Protein AF-A0A6C0LPF1-F1 (afdb_monomer_lite)

Foldseek 3Di:
DDDDDPPPDDDPVRVVVVLVVVVVVVVVCVVVVPPDDDDDDPVCVVVVVPVVPPD

Sequence (55 aa):
MKHNPPVKELDDTMKDLLRNINRCCMKISEQQNLNCEFKKLDFLEAEGFYDDKKN

Structure (mmCIF, N/CA/C/O backbone):
data_AF-A0A6C0LPF1-F1
#
_entry.id   AF-A0A6C0LPF1-F1
#
loop_
_atom_site.group_PDB
_atom_site.id
_atom_site.type_symbol
_atom_site.label_atom_id
_atom_site.label_alt_id
_atom_site.label_comp_id
_atom_site.label_asym_id
_atom_site.label_entity_id
_atom_site.label_seq_id
_atom_site.pdbx_PDB_ins_code
_atom_site.Cartn_x
_atom_site.Cartn_y
_atom_site.Cartn_z
_atom_site.occupancy
_atom_site.B_iso_or_equiv
_atom_site.auth_seq_id
_atom_site.auth_comp_id
_atom_site.auth_asym_id
_atom_site.auth_atom_id
_atom_site.pdbx_PDB_model_num
ATOM 1 N N . MET A 1 1 ? -0.520 15.168 -31.242 1.00 40.56 1 MET A N 1
ATOM 2 C CA . MET A 1 1 ? 0.074 14.053 -30.473 1.00 40.56 1 MET A CA 1
ATOM 3 C C . MET A 1 1 ? 0.136 14.477 -29.014 1.00 40.56 1 MET A C 1
ATOM 5 O O . MET A 1 1 ? 0.737 15.505 -28.733 1.00 40.56 1 MET A O 1
ATOM 9 N N . LYS A 1 2 ? -0.562 13.780 -28.109 1.00 48.78 2 LYS A N 1
ATOM 10 C CA . LYS A 1 2 ? -0.514 14.088 -26.673 1.00 48.78 2 LYS A CA 1
ATOM 11 C C . LYS A 1 2 ? 0.825 13.565 -26.143 1.00 48.78 2 LYS A C 1
ATOM 13 O O . LYS A 1 2 ? 1.062 12.365 -26.212 1.00 48.78 2 LYS A O 1
ATOM 18 N N . HIS A 1 3 ? 1.712 14.458 -25.711 1.00 44.09 3 HIS A N 1
ATOM 19 C CA . HIS A 1 3 ? 2.929 14.074 -24.998 1.00 44.09 3 HIS A CA 1
ATOM 20 C C . HIS A 1 3 ? 2.499 13.495 -23.647 1.00 44.09 3 HIS A C 1
ATOM 22 O O . HIS A 1 3 ? 2.128 14.251 -22.753 1.00 44.09 3 HIS A O 1
ATOM 28 N N . ASN A 1 4 ? 2.504 12.170 -23.507 1.00 55.31 4 ASN A N 1
ATOM 29 C CA . ASN A 1 4 ? 2.530 11.573 -22.178 1.00 55.31 4 ASN A CA 1
ATOM 30 C C . ASN A 1 4 ? 3.948 11.794 -21.639 1.00 55.31 4 ASN A C 1
ATOM 32 O O . ASN A 1 4 ? 4.896 11.340 -22.286 1.00 55.31 4 ASN A O 1
ATOM 36 N N . PRO A 1 5 ? 4.130 12.519 -20.521 1.00 58.19 5 PRO A N 1
ATOM 37 C CA . PRO A 1 5 ? 5.444 12.617 -19.909 1.00 58.19 5 PRO A CA 1
ATOM 38 C C . PRO A 1 5 ? 5.929 11.202 -19.560 1.00 58.19 5 PRO A C 1
ATOM 40 O O . PRO A 1 5 ? 5.106 10.362 -19.178 1.00 58.19 5 PRO A O 1
ATOM 43 N N . PRO A 1 6 ? 7.234 10.910 -19.704 1.00 57.09 6 PRO A N 1
ATOM 44 C CA . PRO A 1 6 ? 7.779 9.636 -19.267 1.00 57.09 6 PRO A CA 1
ATOM 45 C C . PRO A 1 6 ? 7.431 9.455 -17.791 1.00 57.09 6 PRO A C 1
ATOM 47 O O . PRO A 1 6 ? 7.657 10.359 -16.981 1.00 57.09 6 PRO A O 1
ATOM 50 N N . VAL A 1 7 ? 6.836 8.310 -17.457 1.00 63.16 7 VAL A N 1
ATOM 51 C CA . VAL A 1 7 ? 6.629 7.913 -16.066 1.00 63.16 7 VAL A CA 1
ATOM 52 C C . VAL A 1 7 ? 8.027 7.832 -15.466 1.00 63.16 7 VAL A C 1
ATOM 54 O O . VAL A 1 7 ? 8.785 6.926 -15.798 1.00 63.16 7 VAL A O 1
ATOM 57 N N . LYS A 1 8 ? 8.422 8.835 -14.672 1.00 69.81 8 LYS A N 1
ATOM 58 C CA . LYS A 1 8 ? 9.656 8.747 -13.893 1.00 69.81 8 LYS A CA 1
ATOM 59 C C . LYS A 1 8 ? 9.486 7.536 -12.991 1.00 69.81 8 LYS A C 1
ATOM 61 O O . LYS A 1 8 ? 8.597 7.542 -12.138 1.00 69.81 8 LYS A O 1
ATOM 66 N N . GLU A 1 9 ? 10.295 6.507 -13.213 1.00 77.75 9 GLU A N 1
ATOM 67 C CA . GLU A 1 9 ? 10.393 5.418 -12.255 1.00 77.75 9 GLU A CA 1
ATOM 68 C C . GLU A 1 9 ? 10.739 6.019 -10.892 1.00 77.75 9 GLU A C 1
ATOM 70 O O . GLU A 1 9 ? 11.588 6.908 -10.784 1.00 77.75 9 GLU A O 1
ATOM 75 N N . LEU A 1 10 ? 10.008 5.590 -9.866 1.00 83.00 10 LEU A N 1
ATOM 76 C CA . LEU A 1 10 ? 10.284 6.008 -8.501 1.00 83.00 10 LEU A CA 1
ATOM 77 C C . LEU A 1 10 ? 11.647 5.448 -8.100 1.00 83.00 10 LEU A C 1
ATOM 79 O O . LEU A 1 10 ? 11.876 4.243 -8.232 1.00 83.00 10 LEU A O 1
ATOM 83 N N . ASP A 1 11 ? 12.522 6.309 -7.590 1.00 89.81 11 ASP A N 1
ATOM 84 C CA . ASP A 1 11 ? 13.736 5.851 -6.928 1.00 89.81 11 ASP A CA 1
ATOM 85 C C . ASP A 1 11 ? 13.393 5.066 -5.650 1.00 89.81 11 ASP A C 1
ATOM 87 O O . ASP A 1 11 ? 12.294 5.175 -5.088 1.00 89.81 11 ASP A O 1
ATOM 91 N N . ASP A 1 12 ? 14.339 4.249 -5.193 1.00 91.19 12 ASP A N 1
ATOM 92 C CA . ASP A 1 12 ? 14.119 3.350 -4.058 1.00 91.19 12 ASP A CA 1
ATOM 93 C C . ASP A 1 12 ? 13.849 4.111 -2.754 1.00 91.19 12 ASP A C 1
ATOM 95 O O . ASP A 1 12 ? 13.054 3.664 -1.930 1.00 91.19 12 ASP A O 1
ATOM 99 N N . THR A 1 13 ? 14.414 5.314 -2.596 1.00 94.00 13 THR A N 1
ATOM 100 C CA . THR A 1 13 ? 14.173 6.153 -1.411 1.00 94.00 13 THR A CA 1
ATOM 101 C C . THR A 1 13 ? 12.714 6.603 -1.350 1.00 94.00 13 THR A C 1
ATOM 103 O O . THR A 1 13 ? 12.076 6.555 -0.296 1.00 94.00 13 THR A O 1
ATOM 106 N N . MET A 1 14 ? 12.150 7.004 -2.489 1.00 93.44 14 MET A N 1
ATOM 107 C CA . MET A 1 14 ? 10.749 7.388 -2.597 1.00 93.44 14 MET A CA 1
ATOM 108 C C . MET A 1 14 ? 9.823 6.183 -2.405 1.00 93.44 14 MET A C 1
ATOM 110 O O . MET A 1 14 ? 8.808 6.298 -1.715 1.00 93.44 14 MET A O 1
ATOM 114 N N . LYS A 1 15 ? 10.173 5.016 -2.964 1.00 93.12 15 LYS A N 1
ATOM 115 C CA . LYS A 1 15 ? 9.416 3.771 -2.746 1.00 93.12 15 LYS A CA 1
ATOM 116 C C . LYS A 1 15 ? 9.374 3.392 -1.267 1.00 93.12 15 LYS A C 1
ATOM 118 O O . LYS A 1 15 ? 8.297 3.093 -0.752 1.00 93.12 15 LYS A O 1
ATOM 123 N N . ASP A 1 16 ? 10.502 3.473 -0.568 1.00 95.12 16 ASP A N 1
ATOM 124 C CA . ASP A 1 16 ? 10.590 3.182 0.864 1.00 95.12 16 ASP A CA 1
ATOM 125 C C . ASP A 1 16 ? 9.751 4.151 1.700 1.00 95.12 16 ASP A C 1
ATOM 127 O O . ASP A 1 16 ? 9.003 3.732 2.592 1.00 95.12 16 ASP A O 1
ATOM 131 N N . LEU A 1 17 ? 9.810 5.448 1.383 1.00 95.81 17 LEU A N 1
ATOM 132 C CA . LEU A 1 17 ? 8.971 6.452 2.030 1.00 95.81 17 LEU A CA 1
ATOM 133 C C . LEU A 1 17 ? 7.481 6.138 1.835 1.00 95.81 17 LEU A C 1
ATOM 135 O O . LEU A 1 17 ? 6.717 6.119 2.802 1.00 95.81 17 LEU A O 1
ATOM 139 N N . LEU A 1 18 ? 7.066 5.839 0.604 1.00 94.19 18 LEU A N 1
ATOM 140 C CA . LEU A 1 18 ? 5.680 5.506 0.280 1.00 94.19 18 LEU A CA 1
ATOM 141 C C . LEU A 1 18 ? 5.214 4.208 0.953 1.00 94.19 18 LEU A C 1
ATOM 143 O O . LEU A 1 18 ? 4.065 4.142 1.403 1.00 94.19 18 LEU A O 1
ATOM 147 N N . ARG A 1 19 ? 6.092 3.206 1.084 1.00 94.81 19 ARG A N 1
ATOM 148 C CA . ARG A 1 19 ? 5.822 1.965 1.826 1.00 94.81 19 ARG A CA 1
ATOM 149 C C . ARG A 1 19 ? 5.567 2.255 3.307 1.00 94.81 19 ARG A C 1
ATOM 151 O O . ARG A 1 19 ? 4.598 1.754 3.883 1.00 94.81 19 ARG A O 1
ATOM 158 N N . ASN A 1 20 ? 6.384 3.115 3.914 1.00 95.31 20 ASN A N 1
ATOM 159 C CA . ASN A 1 20 ?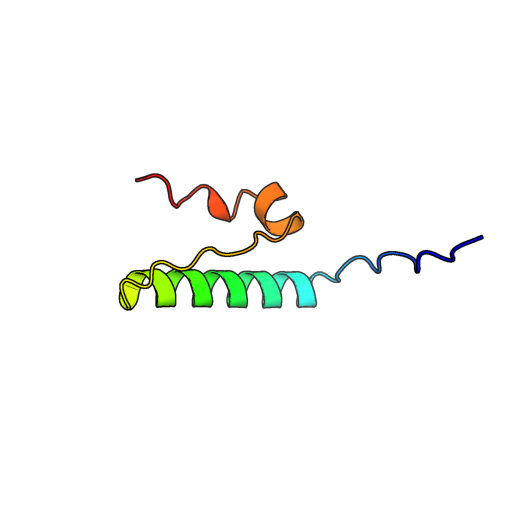 6.226 3.531 5.309 1.00 95.31 20 ASN A CA 1
ATOM 160 C C . ASN A 1 20 ? 4.939 4.335 5.535 1.00 95.31 20 ASN A C 1
ATOM 162 O O . ASN A 1 20 ? 4.218 4.074 6.501 1.00 95.31 20 ASN A O 1
ATOM 166 N N . ILE A 1 21 ? 4.613 5.260 4.627 1.00 94.38 21 ILE A N 1
ATOM 167 C CA . ILE A 1 21 ? 3.365 6.033 4.676 1.00 94.38 21 ILE A CA 1
ATOM 168 C C . ILE A 1 21 ? 2.156 5.097 4.581 1.00 94.38 21 ILE A C 1
ATOM 170 O O . ILE A 1 21 ? 1.276 5.163 5.437 1.00 94.38 21 ILE A O 1
ATOM 174 N N . ASN A 1 22 ? 2.135 4.175 3.611 1.00 92.94 22 ASN A N 1
ATOM 175 C CA . ASN A 1 22 ? 1.036 3.215 3.459 1.00 92.94 22 ASN A CA 1
ATOM 176 C C . ASN A 1 22 ? 0.853 2.358 4.717 1.00 92.94 22 ASN A C 1
ATOM 178 O O . ASN A 1 22 ? -0.266 2.214 5.210 1.00 92.94 22 ASN A O 1
ATOM 182 N N . ARG A 1 23 ? 1.953 1.851 5.289 1.00 92.38 23 ARG A N 1
ATOM 183 C CA . ARG A 1 23 ? 1.920 1.071 6.535 1.00 92.38 23 ARG A CA 1
ATOM 184 C C . ARG A 1 23 ? 1.343 1.889 7.692 1.00 92.38 23 ARG A C 1
ATOM 186 O O . ARG A 1 23 ? 0.563 1.361 8.480 1.00 92.38 23 ARG A O 1
ATOM 193 N N . CYS A 1 24 ? 1.718 3.162 7.800 1.00 93.00 24 CYS A N 1
ATOM 194 C CA . CYS A 1 24 ? 1.200 4.068 8.822 1.00 93.00 24 CYS A CA 1
ATOM 195 C C . CYS A 1 24 ? -0.312 4.287 8.661 1.00 93.00 24 CYS A C 1
ATOM 197 O O . CYS A 1 24 ? -1.071 4.070 9.604 1.00 93.00 24 CYS A O 1
ATOM 199 N N . CYS A 1 25 ? -0.764 4.625 7.452 1.00 91.12 25 CYS A N 1
ATOM 200 C CA . CYS A 1 25 ? -2.178 4.842 7.152 1.00 91.12 25 CYS A CA 1
ATOM 201 C C . CYS A 1 25 ? -3.036 3.601 7.441 1.00 91.12 25 CYS A C 1
ATOM 203 O O . CYS A 1 25 ? -4.091 3.715 8.065 1.00 91.12 25 CYS A O 1
ATOM 205 N N . MET A 1 26 ? -2.560 2.414 7.053 1.00 89.06 26 MET A N 1
ATOM 206 C CA . MET A 1 26 ? -3.254 1.149 7.311 1.00 89.06 26 MET A CA 1
ATOM 207 C C . MET A 1 26 ? -3.406 0.857 8.806 1.00 89.06 26 MET A C 1
ATOM 209 O O . MET A 1 26 ? -4.465 0.379 9.205 1.00 89.06 26 MET A O 1
ATOM 213 N N . LYS A 1 27 ? -2.388 1.164 9.622 1.00 90.06 27 LYS A N 1
ATOM 214 C CA . LYS A 1 27 ? -2.452 1.013 11.084 1.00 90.06 27 LYS A CA 1
ATOM 215 C C . LYS A 1 27 ? -3.406 2.011 11.728 1.00 90.06 27 LYS A C 1
ATOM 217 O O . LYS A 1 27 ? -4.156 1.642 12.623 1.00 90.06 27 LYS A O 1
ATOM 222 N N . ILE A 1 28 ? -3.392 3.268 11.282 1.00 89.69 28 ILE A N 1
ATOM 223 C CA . ILE A 1 28 ? -4.306 4.294 11.801 1.00 89.69 28 ILE A CA 1
ATOM 224 C C . ILE A 1 28 ? -5.755 3.897 11.512 1.00 89.69 28 ILE A C 1
ATOM 226 O O . ILE A 1 28 ? -6.594 3.978 12.404 1.00 89.69 28 ILE A O 1
AT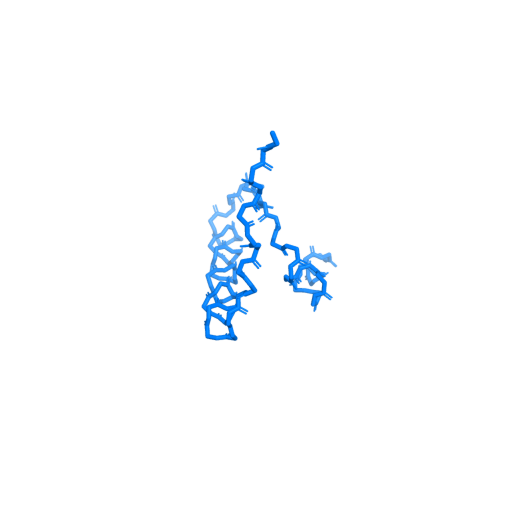OM 230 N N . SER A 1 29 ? -6.042 3.431 10.293 1.00 88.94 29 SER A N 1
ATOM 231 C CA . SER A 1 29 ? -7.386 2.979 9.923 1.00 88.94 29 SER A CA 1
ATOM 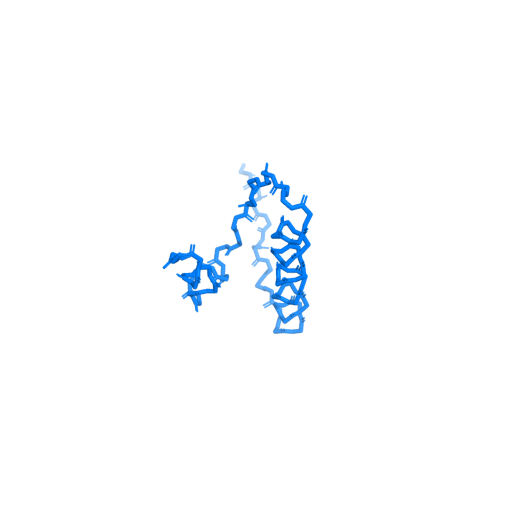232 C C . SER A 1 29 ? -7.863 1.806 10.781 1.00 88.94 29 SER A C 1
ATOM 234 O O . SER A 1 29 ? -8.997 1.849 11.250 1.00 88.94 29 SER A O 1
ATOM 236 N N . GLU A 1 30 ? -6.999 0.829 11.077 1.00 86.00 30 GLU A N 1
ATOM 237 C CA . GLU A 1 30 ? -7.318 -0.263 12.011 1.00 86.00 3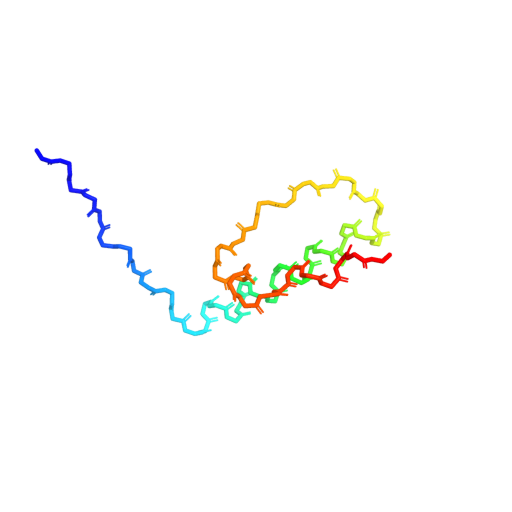0 GLU A CA 1
ATOM 238 C C . GLU A 1 30 ? -7.582 0.242 13.431 1.00 86.00 30 GLU A C 1
ATOM 240 O O . GLU A 1 30 ? -8.605 -0.084 14.027 1.00 86.00 30 GLU A O 1
ATOM 245 N N . GLN A 1 31 ? -6.678 1.060 13.975 1.00 89.19 31 GLN A N 1
ATOM 246 C CA . GLN A 1 31 ? -6.764 1.538 15.358 1.00 89.19 31 GLN A CA 1
ATOM 247 C C . GLN A 1 31 ? -7.983 2.424 15.610 1.00 89.19 31 GLN A C 1
ATOM 249 O O . GLN A 1 31 ? -8.551 2.399 16.697 1.00 89.19 31 GLN A O 1
ATOM 254 N N . GLN A 1 32 ? -8.367 3.226 14.621 1.00 88.12 32 GLN A N 1
ATOM 255 C CA . GLN A 1 32 ? -9.480 4.166 14.723 1.00 88.12 32 GLN A CA 1
ATOM 256 C C . GLN A 1 32 ? -10.804 3.564 14.218 1.00 88.12 32 GLN A C 1
ATOM 258 O O . GLN A 1 32 ? -11.803 4.277 14.147 1.00 88.12 32 GLN A O 1
ATOM 263 N N . ASN A 1 33 ? -10.817 2.270 13.856 1.00 82.88 33 ASN A N 1
ATOM 264 C CA . ASN A 1 33 ? -11.947 1.583 13.221 1.00 82.88 33 ASN A CA 1
ATOM 265 C C . ASN A 1 33 ? -12.541 2.394 12.051 1.00 82.88 33 ASN A C 1
ATOM 267 O O . ASN A 1 33 ? -13.758 2.496 11.875 1.00 82.88 33 ASN A O 1
ATOM 271 N N . LEU A 1 34 ? -11.662 3.041 11.280 1.00 82.69 34 LEU A N 1
ATOM 272 C CA . LEU A 1 34 ? -12.060 3.861 10.145 1.00 82.69 34 LEU A CA 1
ATOM 273 C C . LEU A 1 34 ? -12.294 2.938 8.960 1.00 82.69 34 LEU A C 1
ATOM 275 O O . LEU A 1 34 ? -11.363 2.281 8.490 1.00 82.69 34 LEU A O 1
ATOM 279 N N . ASN A 1 35 ? -13.518 2.944 8.441 1.00 79.44 35 ASN A N 1
ATOM 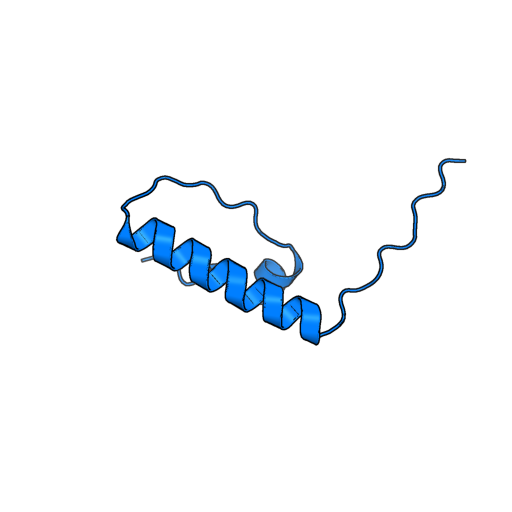280 C CA . ASN A 1 35 ? -13.845 2.288 7.183 1.00 79.44 35 ASN A CA 1
ATOM 281 C C . ASN A 1 35 ? -13.318 3.131 6.006 1.00 79.44 35 ASN A C 1
ATOM 283 O O . ASN A 1 35 ? -14.072 3.850 5.350 1.00 79.44 35 ASN A O 1
ATOM 287 N N . CYS A 1 36 ? -11.999 3.115 5.808 1.00 79.94 36 CYS A N 1
ATOM 288 C CA . CYS A 1 36 ? -11.316 3.822 4.730 1.00 79.94 36 CYS A CA 1
ATOM 289 C C . CYS A 1 36 ? -10.980 2.864 3.587 1.00 79.94 36 CYS A C 1
ATOM 291 O O . CYS A 1 36 ? -10.304 1.856 3.788 1.00 79.94 36 CYS A O 1
ATOM 293 N N . GLU A 1 37 ? -11.375 3.225 2.369 1.00 80.75 37 GLU A N 1
ATOM 294 C CA . GLU A 1 37 ? -10.913 2.553 1.159 1.00 80.75 37 GLU A CA 1
ATOM 295 C C . GLU A 1 37 ? -9.597 3.193 0.700 1.00 80.75 37 GLU A C 1
ATOM 297 O O . GLU A 1 37 ? -9.549 4.364 0.316 1.00 80.75 37 GLU A O 1
ATOM 302 N N . PHE A 1 38 ? -8.499 2.441 0.778 1.00 82.44 38 PHE A N 1
ATOM 303 C CA . PHE A 1 38 ? -7.197 2.911 0.316 1.00 82.44 38 PHE A CA 1
ATOM 304 C C . PHE A 1 38 ? -7.005 2.557 -1.152 1.00 82.44 38 PHE A C 1
ATOM 306 O O . PHE A 1 38 ? -7.052 1.387 -1.533 1.00 82.44 38 PHE A O 1
ATOM 313 N N . LYS A 1 39 ? -6.702 3.565 -1.975 1.00 87.56 39 LYS A N 1
ATOM 314 C CA . LYS A 1 39 ? -6.195 3.310 -3.321 1.00 87.56 39 LYS A CA 1
ATOM 315 C C . LYS A 1 39 ? -4.819 2.656 -3.206 1.00 87.56 39 LYS A C 1
ATOM 317 O O . LYS A 1 39 ? -3.885 3.270 -2.689 1.00 87.56 39 LYS A O 1
ATOM 322 N N . LYS A 1 40 ? -4.705 1.424 -3.698 1.00 90.62 40 LYS A N 1
ATOM 323 C CA . LYS A 1 40 ? -3.441 0.688 -3.718 1.00 90.62 40 LYS A CA 1
ATOM 324 C C . LYS A 1 40 ? -2.449 1.342 -4.674 1.00 90.62 40 LYS A C 1
ATOM 326 O O . LYS A 1 40 ? -2.834 1.880 -5.713 1.00 90.62 40 LYS A O 1
ATOM 331 N N . LEU A 1 41 ? -1.175 1.302 -4.298 1.00 91.31 41 LEU A N 1
ATOM 332 C CA . LEU A 1 41 ? -0.082 1.654 -5.197 1.00 91.31 41 LEU A CA 1
ATOM 333 C C . LEU A 1 41 ? 0.364 0.394 -5.938 1.00 91.31 41 LEU A C 1
ATOM 335 O O . LEU A 1 41 ? 0.699 -0.596 -5.290 1.00 91.31 41 LEU A O 1
ATOM 339 N N . ASP A 1 42 ? 0.415 0.453 -7.270 1.00 91.75 42 ASP A N 1
ATOM 340 C CA . ASP A 1 42 ? 0.695 -0.707 -8.129 1.00 91.75 42 ASP A CA 1
ATOM 341 C C . ASP A 1 42 ? 1.994 -1.432 -7.746 1.00 91.75 42 ASP A C 1
ATOM 343 O O . ASP A 1 42 ? 2.036 -2.657 -7.704 1.00 91.75 42 ASP A O 1
ATOM 347 N N . PHE A 1 43 ? 3.054 -0.688 -7.402 1.00 91.19 43 PHE A N 1
ATOM 348 C CA . PHE A 1 43 ? 4.330 -1.295 -7.005 1.00 91.19 43 PHE A CA 1
ATOM 349 C C . PHE A 1 43 ? 4.253 -2.005 -5.646 1.00 91.19 43 PHE A C 1
ATOM 351 O O . PHE A 1 43 ? 4.896 -3.029 -5.462 1.00 91.19 43 PHE A O 1
ATOM 358 N N . LEU A 1 44 ? 3.448 -1.499 -4.705 1.00 92.69 44 LEU A N 1
ATOM 359 C CA . LEU A 1 44 ? 3.236 -2.159 -3.415 1.00 92.69 44 LEU A CA 1
ATOM 360 C C . LEU A 1 44 ? 2.370 -3.409 -3.584 1.00 92.69 44 LEU A C 1
ATOM 362 O O . LEU A 1 44 ? 2.610 -4.418 -2.930 1.00 92.69 44 LEU A O 1
ATOM 366 N N . GLU A 1 45 ? 1.383 -3.363 -4.479 1.00 92.38 45 GLU A N 1
ATOM 367 C CA . GLU A 1 45 ? 0.575 -4.535 -4.816 1.00 92.38 45 GLU A CA 1
ATOM 368 C C . GLU A 1 45 ? 1.411 -5.617 -5.506 1.00 92.38 45 GLU A C 1
ATOM 370 O O . GLU A 1 45 ? 1.334 -6.777 -5.115 1.00 92.38 45 GLU A O 1
ATOM 375 N N . ALA A 1 46 ? 2.286 -5.241 -6.442 1.00 91.25 46 ALA A N 1
ATOM 376 C CA . ALA A 1 46 ? 3.229 -6.165 -7.070 1.00 91.25 46 ALA A CA 1
ATOM 377 C C . ALA A 1 46 ? 4.218 -6.802 -6.070 1.00 91.25 46 ALA A C 1
ATOM 379 O O . ALA A 1 46 ? 4.682 -7.918 -6.294 1.00 91.25 46 ALA A O 1
ATOM 380 N N . GLU A 1 47 ? 4.526 -6.115 -4.966 1.00 91.56 47 GLU A N 1
ATOM 381 C CA . GLU A 1 47 ? 5.361 -6.613 -3.863 1.00 91.56 47 GLU A CA 1
ATOM 382 C C . GLU A 1 47 ? 4.588 -7.467 -2.834 1.00 91.56 47 GLU A C 1
ATOM 384 O O . GLU A 1 47 ? 5.188 -7.940 -1.869 1.00 91.56 47 GLU A O 1
ATOM 389 N N . GLY A 1 48 ? 3.270 -7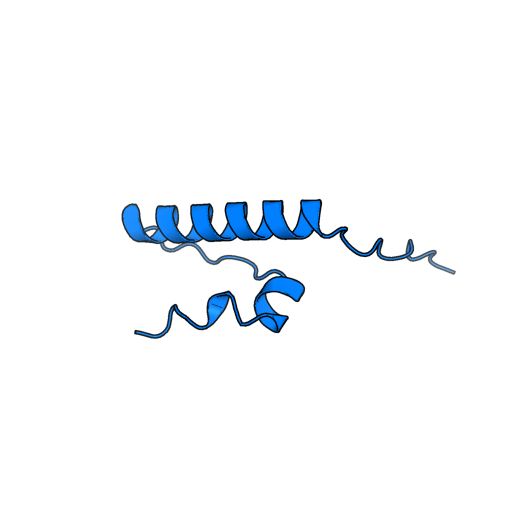.652 -2.988 1.00 91.38 48 GLY A N 1
ATOM 390 C CA . GLY A 1 48 ? 2.432 -8.381 -2.023 1.00 91.38 48 GLY A CA 1
ATOM 391 C C . GLY A 1 48 ? 2.187 -7.624 -0.711 1.00 91.38 48 GLY A C 1
ATOM 392 O O . GLY A 1 48 ? 1.763 -8.201 0.288 1.00 91.38 48 GLY A O 1
ATOM 393 N N . PHE A 1 49 ? 2.432 -6.309 -0.683 1.00 92.12 49 PHE A N 1
ATOM 394 C CA . PHE A 1 49 ? 2.354 -5.490 0.533 1.00 92.12 49 PHE A CA 1
ATOM 395 C C . PHE A 1 49 ? 0.973 -5.525 1.214 1.00 92.12 49 PHE A C 1
ATOM 397 O O . PHE A 1 49 ? 0.877 -5.373 2.431 1.00 92.12 49 PHE A O 1
ATOM 404 N N . TYR A 1 50 ? -0.102 -5.693 0.438 1.00 88.50 50 TYR A N 1
ATOM 405 C CA . TYR A 1 50 ? -1.483 -5.658 0.931 1.00 88.50 50 TYR A CA 1
ATOM 406 C C . TYR A 1 50 ? -2.070 -7.044 1.245 1.00 88.50 50 TYR A C 1
ATOM 408 O O . TYR A 1 50 ? -3.216 -7.115 1.695 1.00 88.50 50 TYR A O 1
ATOM 416 N N . ASP A 1 51 ? -1.328 -8.130 1.019 1.00 86.88 51 ASP A N 1
ATOM 417 C CA . ASP A 1 51 ? -1.865 -9.496 1.117 1.00 86.88 51 ASP A CA 1
ATOM 418 C C . ASP A 1 51 ? -2.121 -9.936 2.568 1.00 86.88 51 ASP A C 1
ATOM 420 O O . ASP A 1 51 ? -3.000 -10.758 2.829 1.00 86.88 51 ASP A O 1
ATOM 424 N N . ASP A 1 52 ? -1.441 -9.304 3.526 1.00 65.88 52 ASP A N 1
ATOM 425 C CA . ASP A 1 52 ? -1.496 -9.628 4.958 1.00 65.88 52 ASP A CA 1
ATOM 426 C C . ASP A 1 52 ? -2.799 -9.194 5.668 1.00 65.88 52 ASP A C 1
ATOM 428 O O . ASP A 1 52 ? -2.961 -9.422 6.863 1.00 65.88 52 ASP A O 1
ATOM 432 N N . LYS A 1 53 ? -3.757 -8.573 4.961 1.00 58.88 53 LYS A N 1
ATOM 433 C CA . LYS A 1 53 ? -5.043 -8.125 5.542 1.00 58.88 53 LYS A CA 1
ATOM 434 C C . LYS A 1 53 ? -6.227 -9.081 5.321 1.00 58.88 53 LYS A C 1
ATOM 436 O O . LYS A 1 53 ? -7.374 -8.691 5.528 1.00 58.88 53 LYS A O 1
ATOM 441 N N . LYS A 1 54 ? -5.975 -10.333 4.924 1.00 40.97 54 LYS A N 1
ATOM 442 C CA . LYS A 1 54 ? -6.964 -11.427 4.969 1.00 40.97 54 LYS A CA 1
ATOM 443 C C . LYS A 1 54 ? -6.759 -12.290 6.221 1.00 40.97 54 LYS A C 1
ATOM 445 O O . LYS A 1 54 ? -6.213 -13.384 6.117 1.00 40.97 54 LYS A O 1
ATOM 450 N N . ASN A 1 55 ? -7.203 -11.821 7.385 1.00 34.88 55 ASN A N 1
ATOM 451 C CA . ASN A 1 55 ? -7.607 -12.712 8.479 1.00 34.88 55 ASN A CA 1
ATOM 452 C C . ASN A 1 55 ? -8.563 -12.006 9.438 1.00 34.88 55 ASN A C 1
ATOM 454 O O . ASN A 1 55 ? -8.177 -10.932 9.948 1.00 34.88 55 ASN A O 1
#

Organism: NCBI:txid1070528

Radius of gyration: 14.31 Å; chains: 1; bounding box: 28×27×46 Å

Secondary structure (DSSP, 8-state):
---PPP--PPPHHHHHHHHHHHHHHHHHHHHTT----PPPPHHHHHTTTTGGG--

pLDDT: mean 81.59, std 16.36, range [34.88, 95.81]